Protein AF-A0A0G4E4H3-F1 (afdb_monomer_lite)

Sequence (110 aa):
MLAGVVLVGAVSAISHLTFFSSWKDGIANIEFVRDDVQLKDMANCTGGVAFIQYREDGGALHYRCPTLMMFGGYTSQPFAPWPDYVEGDSQDLATFIRDASRNAQKADPH

Secondary structure (DSSP, 8-state):
-HHHHHHHHHHHHHHHHTT--STT-EEEEHHHHHHHS--GGGTT--SSEEEEE--TTSSPEEEEEESS--B-TTSSS-B--TTSEEEEEEHHHHHHHHHHHHHHHHH---

pLDDT: mean 84.54, std 11.38, range [47.72, 96.12]

Foldseek 3Di:
DVVVVVVLVVCQVVVLVPQCPDPPKFKDQQLVVVVPDDFPQCVVQPDRMWTWDDDPVLFFIKIKHFQDDWAPPVDRRIGDGPPRIDIDTTNRVSVVVVVVVVVVVVVDPD

Structure (mmCIF, N/CA/C/O backbone):
data_AF-A0A0G4E4H3-F1
#
_entry.id   AF-A0A0G4E4H3-F1
#
loop_
_atom_site.group_PDB
_atom_site.id
_atom_site.type_symbol
_atom_site.label_atom_id
_atom_site.label_alt_id
_atom_site.label_comp_id
_atom_site.label_asym_id
_atom_site.label_entity_id
_atom_site.label_seq_id
_atom_site.pdbx_PDB_ins_code
_atom_site.Cartn_x
_atom_site.Cartn_y
_atom_site.Cartn_z
_atom_site.occupancy
_atom_site.B_iso_or_equiv
_atom_site.auth_seq_id
_atom_site.auth_comp_id
_atom_site.auth_asym_id
_atom_site.auth_atom_id
_atom_site.pdbx_PDB_model_num
ATOM 1 N N . MET A 1 1 ? 13.177 5.216 -31.342 1.00 47.72 1 MET A N 1
ATOM 2 C CA . MET A 1 1 ? 13.517 5.078 -29.906 1.00 47.72 1 MET A CA 1
ATOM 3 C C . MET A 1 1 ? 13.143 6.311 -29.075 1.00 47.72 1 MET A C 1
ATOM 5 O O . MET A 1 1 ? 12.630 6.117 -27.987 1.00 47.72 1 MET A O 1
ATOM 9 N N . LEU A 1 2 ? 13.278 7.551 -29.574 1.00 51.28 2 LEU A N 1
ATOM 10 C CA . LEU A 1 2 ? 12.896 8.771 -28.827 1.00 51.28 2 LEU A CA 1
ATOM 11 C C . LEU A 1 2 ? 11.384 8.924 -28.541 1.00 51.28 2 LEU A C 1
ATOM 13 O O . LEU A 1 2 ? 11.018 9.360 -27.458 1.00 51.28 2 LEU A O 1
ATOM 17 N N . ALA A 1 3 ? 10.500 8.508 -29.457 1.00 51.06 3 ALA A N 1
ATOM 18 C CA . ALA A 1 3 ? 9.047 8.629 -29.259 1.00 51.06 3 ALA A CA 1
ATOM 19 C C . ALA A 1 3 ? 8.498 7.759 -28.106 1.00 51.06 3 ALA A C 1
ATOM 21 O O . ALA A 1 3 ? 7.556 8.158 -27.430 1.00 51.06 3 ALA A O 1
ATOM 22 N N . GLY A 1 4 ? 9.104 6.592 -27.849 1.00 54.91 4 GLY A N 1
ATOM 23 C CA . GLY A 1 4 ? 8.665 5.689 -26.777 1.00 54.91 4 GLY A CA 1
ATOM 24 C C . GLY A 1 4 ? 8.977 6.227 -25.379 1.00 54.91 4 GLY A C 1
ATOM 25 O O . GLY A 1 4 ? 8.143 6.134 -24.488 1.00 54.91 4 GLY A O 1
ATOM 26 N N . VAL A 1 5 ? 10.140 6.863 -25.205 1.00 59.47 5 VAL A N 1
ATOM 27 C CA . VAL A 1 5 ? 10.558 7.453 -23.920 1.00 59.47 5 VAL A CA 1
ATOM 28 C C . VAL A 1 5 ? 9.663 8.636 -23.535 1.00 59.47 5 VAL A C 1
ATOM 30 O O . VAL A 1 5 ? 9.289 8.766 -22.373 1.00 59.47 5 VAL A O 1
ATOM 33 N N . VAL A 1 6 ? 9.262 9.461 -24.511 1.00 62.75 6 VAL A N 1
ATOM 34 C CA . VAL A 1 6 ? 8.360 10.604 -24.276 1.00 62.75 6 VAL A CA 1
ATOM 35 C C . VAL A 1 6 ? 6.966 10.138 -23.843 1.00 62.75 6 VAL A C 1
ATOM 37 O O . VAL A 1 6 ? 6.398 10.708 -22.914 1.00 62.75 6 VAL A O 1
ATOM 40 N N . LEU A 1 7 ? 6.432 9.079 -24.463 1.00 62.91 7 LEU A N 1
ATOM 41 C CA . LEU A 1 7 ? 5.125 8.528 -24.091 1.00 62.91 7 LEU A CA 1
ATOM 42 C C . LEU A 1 7 ? 5.146 7.888 -22.697 1.00 62.91 7 LEU A C 1
ATOM 44 O O . LEU A 1 7 ? 4.254 8.158 -21.898 1.00 62.91 7 LEU A O 1
ATOM 48 N N . VAL A 1 8 ? 6.177 7.101 -22.374 1.00 69.06 8 VAL A N 1
ATOM 49 C CA . VAL A 1 8 ? 6.300 6.462 -21.052 1.00 69.06 8 VAL A CA 1
ATOM 50 C C . VAL A 1 8 ? 6.462 7.507 -19.947 1.00 69.06 8 VAL A C 1
ATOM 52 O O . VAL A 1 8 ? 5.767 7.435 -18.939 1.00 69.06 8 VAL A O 1
ATOM 55 N N . GLY A 1 9 ? 7.303 8.526 -20.153 1.00 68.44 9 GLY A N 1
ATOM 56 C CA . GLY A 1 9 ? 7.489 9.599 -19.173 1.00 68.44 9 GLY A CA 1
ATOM 57 C C . GLY A 1 9 ? 6.203 10.384 -18.888 1.00 68.44 9 GLY A C 1
ATOM 58 O O . GLY A 1 9 ? 5.883 10.637 -17.727 1.00 68.44 9 GLY A O 1
ATOM 59 N N . ALA A 1 10 ? 5.435 10.722 -19.931 1.00 70.12 10 ALA A N 1
ATOM 60 C CA . ALA A 1 10 ? 4.162 11.425 -19.778 1.00 70.12 10 ALA A CA 1
ATOM 61 C C . ALA A 1 10 ? 3.113 10.576 -19.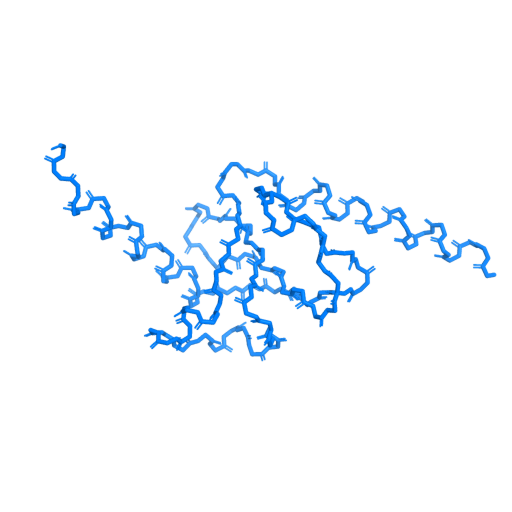039 1.00 70.12 10 ALA A C 1
ATOM 63 O O . ALA A 1 10 ? 2.442 11.079 -18.139 1.00 70.12 10 ALA A O 1
ATOM 64 N N . VAL A 1 11 ? 3.000 9.284 -19.365 1.00 74.56 11 VAL A N 1
ATOM 65 C CA . VAL A 1 11 ? 2.056 8.368 -18.703 1.00 74.56 11 VAL A CA 1
ATOM 66 C C . VAL A 1 11 ? 2.418 8.164 -17.231 1.00 74.56 11 VAL A C 1
ATOM 68 O O . VAL A 1 11 ? 1.530 8.223 -16.383 1.00 74.56 11 VAL A O 1
ATOM 71 N N . SER A 1 12 ? 3.702 7.999 -16.901 1.00 74.62 12 SER A N 1
ATOM 72 C CA . SER A 1 12 ? 4.156 7.855 -15.511 1.00 74.62 12 SER A CA 1
ATOM 73 C C . SER A 1 12 ? 3.846 9.093 -14.668 1.00 74.62 12 SER A C 1
ATOM 75 O O . SER A 1 12 ? 3.354 8.958 -13.548 1.00 74.62 12 SER A O 1
ATOM 77 N N . ALA A 1 13 ? 4.093 10.292 -15.207 1.00 74.12 13 ALA A N 1
ATOM 78 C CA . ALA A 1 13 ? 3.805 11.546 -14.514 1.00 74.12 13 ALA A CA 1
ATOM 79 C C . ALA A 1 13 ? 2.298 11.743 -14.285 1.00 74.12 13 ALA A C 1
ATOM 81 O O . ALA A 1 13 ? 1.888 12.060 -13.171 1.00 74.12 13 ALA A O 1
ATOM 82 N N . ILE A 1 14 ? 1.471 11.509 -15.311 1.00 75.25 14 ILE A N 1
ATOM 83 C CA . ILE A 1 14 ? 0.009 11.622 -15.198 1.00 75.25 14 ILE A CA 1
ATOM 84 C C . ILE A 1 14 ? -0.520 10.604 -14.185 1.00 75.25 14 ILE A C 1
ATOM 86 O O . ILE A 1 14 ? -1.245 10.978 -13.270 1.00 75.25 14 ILE A O 1
ATOM 90 N N . SER A 1 15 ? -0.112 9.339 -14.308 1.00 77.38 15 SER A N 1
ATOM 91 C CA . SER A 1 15 ? -0.581 8.249 -13.449 1.00 77.38 15 SER A CA 1
ATOM 92 C C . SER A 1 15 ? -0.257 8.478 -11.972 1.00 77.38 15 SER A C 1
ATOM 94 O O . SER A 1 15 ? -1.044 8.096 -11.105 1.00 77.38 15 SER A O 1
ATOM 96 N N . HIS A 1 16 ? 0.886 9.094 -11.657 1.00 76.88 16 HIS A N 1
ATOM 97 C CA . HIS A 1 16 ? 1.209 9.459 -10.277 1.00 76.88 16 HIS A CA 1
ATOM 98 C C . HIS A 1 16 ? 0.380 10.638 -9.784 1.00 76.88 16 HIS A C 1
ATOM 100 O O . HIS A 1 16 ? -0.222 10.546 -8.715 1.00 76.88 16 HIS A O 1
ATOM 106 N N . LEU A 1 17 ? 0.302 11.703 -10.584 1.00 76.62 17 LEU A N 1
ATOM 107 C CA . LEU A 1 17 ? -0.396 12.931 -10.213 1.00 76.62 17 LEU A CA 1
ATOM 108 C C . LEU A 1 17 ? -1.894 12.697 -9.969 1.00 76.62 17 LEU A C 1
ATOM 110 O O . LEU A 1 17 ? -2.503 13.413 -9.183 1.00 76.62 17 LEU A O 1
ATOM 114 N N . THR A 1 18 ? -2.482 11.680 -10.604 1.00 81.62 18 THR A N 1
ATOM 115 C CA . THR A 1 18 ? -3.895 11.322 -10.427 1.00 81.62 18 THR A CA 1
ATOM 116 C C . THR A 1 18 ? -4.154 10.231 -9.386 1.00 81.62 18 THR A C 1
ATOM 118 O O . THR A 1 18 ? -5.317 9.939 -9.125 1.00 81.62 18 THR A O 1
ATOM 121 N N . PHE A 1 19 ? -3.127 9.589 -8.815 1.00 88.25 19 PHE A N 1
ATOM 122 C CA . PHE A 1 19 ? -3.343 8.478 -7.878 1.00 88.25 19 PHE A CA 1
ATOM 123 C C . PHE A 1 19 ? -3.781 8.963 -6.494 1.00 88.25 19 PHE A C 1
ATOM 125 O O . PHE A 1 19 ? -4.831 8.554 -6.006 1.00 88.25 19 PHE A O 1
ATOM 132 N N . PHE A 1 20 ? -3.004 9.863 -5.886 1.00 88.69 20 PHE A N 1
ATOM 133 C CA . PHE A 1 20 ? -3.367 10.510 -4.624 1.00 88.69 20 PHE A CA 1
ATOM 134 C C . PHE A 1 20 ? -4.301 11.688 -4.914 1.00 88.69 20 PHE A C 1
ATOM 136 O O . PHE A 1 20 ? -3.870 12.828 -5.078 1.00 88.69 20 PHE A O 1
ATOM 143 N N . SER A 1 21 ? -5.588 11.390 -5.034 1.00 85.88 21 SER A N 1
ATOM 144 C CA . SER A 1 21 ? -6.636 12.336 -5.431 1.00 85.88 21 SER A CA 1
ATOM 145 C C . SER A 1 21 ? -7.421 12.899 -4.244 1.00 85.88 21 SER A C 1
ATOM 147 O O . SER A 1 21 ? -8.070 13.939 -4.361 1.00 85.88 21 SER A O 1
ATOM 149 N N . SER A 1 22 ? -7.350 12.226 -3.094 1.00 86.88 22 SER A N 1
ATOM 150 C CA . SER A 1 22 ? -8.076 12.558 -1.875 1.00 86.88 22 SER A CA 1
ATOM 151 C C . SER A 1 22 ? -7.140 12.623 -0.673 1.00 86.88 22 SER A C 1
ATOM 153 O O . SER A 1 22 ? -6.104 11.968 -0.617 1.00 86.88 22 SER A O 1
ATOM 155 N N . TRP A 1 23 ? -7.544 13.376 0.350 1.00 83.81 23 TRP A N 1
ATOM 156 C CA . TRP A 1 23 ? -6.850 13.431 1.640 1.00 83.81 23 TRP A CA 1
ATOM 157 C C . TRP A 1 23 ? -6.912 12.106 2.418 1.00 83.81 23 TRP A C 1
ATOM 159 O O . TRP A 1 23 ? -6.179 11.938 3.388 1.00 83.81 23 TRP A O 1
ATOM 169 N N . LYS A 1 24 ? -7.805 11.190 2.019 1.00 87.69 24 LYS A N 1
ATOM 170 C CA . LYS A 1 24 ? -7.917 9.839 2.590 1.00 87.69 24 LYS A CA 1
ATOM 171 C C . LYS A 1 24 ? -6.929 8.849 1.977 1.00 87.69 24 LYS A C 1
ATOM 173 O O . LYS A 1 24 ? -6.751 7.765 2.528 1.00 87.69 24 LYS A O 1
ATOM 178 N N . ASP A 1 25 ? -6.321 9.206 0.852 1.00 91.62 25 ASP A N 1
ATOM 179 C CA . ASP A 1 25 ? -5.292 8.396 0.216 1.00 91.62 25 ASP A CA 1
ATOM 180 C C . ASP A 1 25 ? -4.009 8.471 1.050 1.00 91.62 25 ASP A C 1
ATOM 182 O O . ASP A 1 25 ? -3.739 9.471 1.720 1.00 91.62 25 ASP A O 1
ATOM 186 N N . GLY A 1 26 ? -3.203 7.416 1.035 1.00 90.75 26 GLY A N 1
ATOM 187 C CA . GLY A 1 26 ? -2.048 7.356 1.922 1.00 90.75 26 GLY A CA 1
ATOM 188 C C . GLY A 1 26 ? -1.139 6.166 1.685 1.00 90.75 26 GLY A C 1
ATOM 189 O O . GLY A 1 26 ? -1.143 5.556 0.620 1.00 90.75 26 GLY A O 1
ATOM 190 N N . ILE A 1 27 ? -0.331 5.848 2.691 1.00 91.94 27 ILE A N 1
ATOM 191 C CA . ILE A 1 27 ? 0.648 4.761 2.648 1.00 91.94 27 ILE A CA 1
ATOM 192 C C . ILE A 1 27 ? 0.308 3.778 3.763 1.00 91.94 27 ILE A C 1
ATOM 194 O O . ILE A 1 27 ? 0.130 4.180 4.912 1.00 91.94 27 ILE A O 1
ATOM 198 N N . ALA A 1 28 ? 0.253 2.494 3.433 1.00 91.81 28 ALA A N 1
ATOM 199 C CA . ALA A 1 28 ? 0.133 1.414 4.399 1.00 91.81 28 ALA A CA 1
ATOM 200 C C . ALA A 1 28 ? 1.467 0.669 4.525 1.00 91.81 28 ALA A C 1
ATOM 202 O O . ALA A 1 28 ? 2.113 0.364 3.520 1.00 91.81 28 ALA A O 1
ATOM 203 N N . ASN A 1 29 ? 1.858 0.348 5.761 1.00 91.62 29 ASN A N 1
ATOM 204 C CA . ASN A 1 29 ? 2.946 -0.587 6.033 1.00 91.62 29 ASN A CA 1
ATOM 205 C C . ASN A 1 29 ? 2.397 -2.013 5.913 1.00 91.62 29 ASN A C 1
ATOM 207 O O . ASN A 1 29 ? 1.755 -2.523 6.825 1.00 91.62 29 ASN A O 1
ATOM 211 N N . ILE A 1 30 ? 2.615 -2.633 4.761 1.00 93.38 30 ILE A N 1
ATOM 212 C CA . ILE A 1 30 ? 2.097 -3.961 4.442 1.00 93.38 30 ILE A CA 1
ATOM 213 C C . ILE A 1 30 ? 2.826 -5.053 5.224 1.00 93.38 30 ILE A C 1
ATOM 215 O O . ILE A 1 30 ? 2.224 -6.080 5.519 1.00 93.38 30 ILE A O 1
ATOM 219 N N . GLU A 1 31 ? 4.089 -4.841 5.590 1.00 91.62 31 GLU A N 1
ATOM 220 C CA . GLU A 1 31 ? 4.823 -5.779 6.443 1.00 91.62 31 GLU A CA 1
ATOM 221 C C . GLU A 1 31 ? 4.146 -5.908 7.810 1.00 91.62 31 GLU A C 1
ATOM 223 O O . GLU A 1 31 ? 3.798 -7.011 8.210 1.00 91.62 31 GLU A O 1
ATOM 228 N N . PHE A 1 32 ? 3.807 -4.778 8.433 1.00 91.56 32 PHE A N 1
ATOM 229 C CA . PHE A 1 32 ? 3.045 -4.759 9.682 1.00 91.56 32 PHE A CA 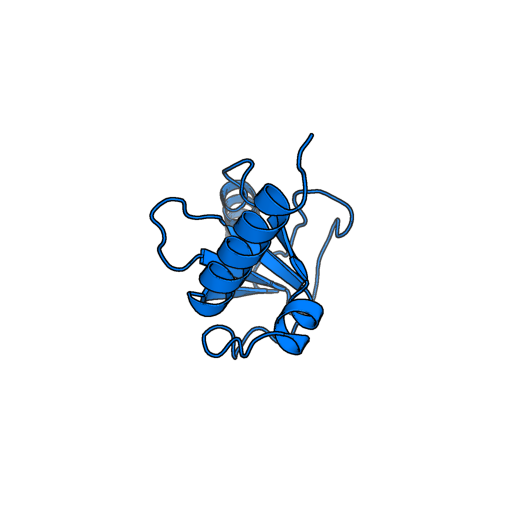1
ATOM 230 C C . PHE A 1 32 ? 1.658 -5.401 9.537 1.00 91.56 32 PHE A C 1
ATOM 232 O O . PHE A 1 32 ? 1.252 -6.212 10.360 1.00 91.56 32 PHE A O 1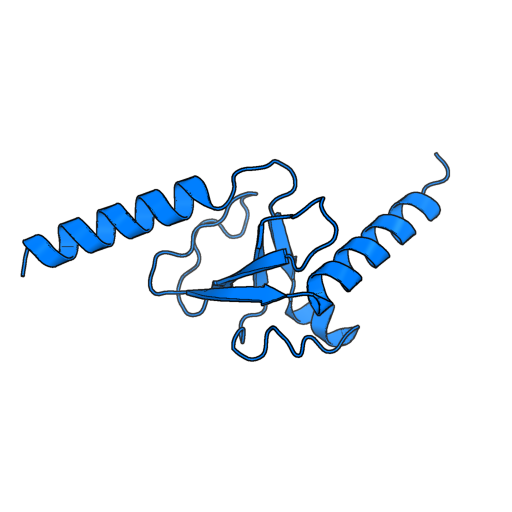
ATOM 239 N N . VAL A 1 33 ? 0.921 -5.075 8.470 1.00 92.88 33 VAL A N 1
ATOM 240 C CA . VAL A 1 33 ? -0.429 -5.630 8.264 1.00 92.88 33 VAL A CA 1
ATOM 241 C C . VAL A 1 33 ? -0.394 -7.156 8.115 1.00 92.88 33 VAL A C 1
ATOM 243 O O . VAL A 1 33 ? -1.315 -7.833 8.565 1.00 92.88 33 VAL A O 1
ATOM 246 N N . ARG A 1 34 ? 0.662 -7.717 7.512 1.00 92.12 34 ARG A N 1
ATOM 247 C CA . ARG A 1 34 ? 0.825 -9.171 7.349 1.00 92.12 34 ARG A CA 1
ATOM 248 C C . ARG A 1 34 ? 1.040 -9.922 8.656 1.00 92.12 34 ARG A C 1
ATOM 250 O O . ARG A 1 34 ? 0.710 -11.106 8.702 1.00 92.12 34 ARG A O 1
ATOM 257 N N . ASP A 1 35 ? 1.572 -9.257 9.677 1.00 90.06 35 ASP A N 1
ATOM 258 C CA . ASP A 1 35 ? 1.733 -9.855 11.003 1.00 90.06 35 ASP A CA 1
ATOM 259 C C . ASP A 1 35 ? 0.369 -10.084 11.681 1.00 90.06 35 ASP A C 1
ATOM 261 O O . ASP A 1 35 ? 0.213 -11.036 12.448 1.00 90.06 35 ASP A O 1
ATOM 265 N N . ASP A 1 36 ? -0.637 -9.271 11.334 1.00 88.31 36 ASP A N 1
ATOM 266 C CA . ASP A 1 36 ? -1.985 -9.328 11.910 1.00 88.31 36 ASP A CA 1
ATOM 267 C C . ASP A 1 36 ? -3.003 -10.079 11.030 1.00 88.31 36 ASP A C 1
ATOM 269 O O . ASP A 1 36 ? -3.869 -10.795 11.543 1.00 88.31 36 ASP A O 1
ATOM 273 N N . VAL A 1 37 ? -2.947 -9.915 9.701 1.00 91.31 37 VAL A N 1
ATOM 274 C CA . VAL A 1 37 ? -3.939 -10.467 8.761 1.00 91.31 37 VAL A CA 1
ATOM 275 C C . VAL A 1 37 ? -3.312 -11.051 7.494 1.00 91.31 37 VAL A C 1
ATOM 277 O O . VAL A 1 37 ? -2.315 -10.570 6.961 1.00 91.31 37 VAL A O 1
ATOM 280 N N . GLN A 1 38 ? -3.949 -12.086 6.939 1.00 91.19 38 GLN A N 1
ATOM 281 C CA . GLN A 1 38 ? -3.557 -12.633 5.638 1.00 91.19 38 GLN A CA 1
ATOM 282 C C . GLN A 1 38 ? -4.121 -11.774 4.500 1.00 91.19 38 GLN A C 1
ATOM 284 O O . GLN A 1 38 ? -5.327 -11.778 4.281 1.00 91.19 38 GLN A O 1
ATOM 289 N N . LEU A 1 39 ? -3.245 -11.104 3.747 1.00 91.62 39 LEU A N 1
ATOM 290 C CA . LEU A 1 39 ? -3.595 -10.302 2.566 1.00 91.62 39 LEU A CA 1
ATOM 291 C C . LEU A 1 39 ? -3.573 -11.159 1.289 1.00 91.62 39 LEU A C 1
ATOM 293 O O . LEU A 1 39 ? -2.593 -11.153 0.538 1.00 91.62 39 LEU A O 1
ATOM 297 N N . LYS A 1 40 ? -4.626 -11.947 1.051 1.00 92.75 40 LYS A N 1
ATOM 298 C CA . LYS A 1 40 ? -4.667 -12.927 -0.055 1.00 92.75 40 LYS A CA 1
ATOM 299 C C . LYS A 1 40 ? -4.815 -12.258 -1.417 1.00 92.75 40 LYS A C 1
ATOM 301 O O . LYS A 1 40 ? -4.283 -12.744 -2.413 1.00 92.75 40 LYS A O 1
ATOM 306 N N . ASP A 1 41 ? -5.516 -11.137 -1.445 1.00 93.69 41 ASP A N 1
ATOM 307 C CA . ASP A 1 41 ? -5.752 -10.312 -2.630 1.00 93.69 41 ASP A CA 1
ATOM 308 C C . ASP A 1 41 ? -4.579 -9.374 -2.980 1.00 93.69 41 ASP A C 1
ATOM 310 O O . ASP A 1 41 ? -4.630 -8.670 -3.984 1.00 93.69 41 ASP A O 1
ATOM 314 N N . MET A 1 42 ? -3.479 -9.427 -2.217 1.00 93.38 42 MET A N 1
ATOM 315 C CA . MET A 1 42 ? -2.239 -8.685 -2.479 1.00 93.38 42 MET A CA 1
ATOM 316 C C . MET A 1 42 ? -1.031 -9.602 -2.727 1.00 93.38 42 MET A C 1
ATOM 318 O O . MET A 1 42 ? 0.106 -9.217 -2.453 1.00 93.38 42 MET A O 1
ATOM 322 N N . ALA A 1 43 ? -1.242 -10.812 -3.258 1.00 89.12 43 ALA A N 1
ATOM 323 C CA . ALA A 1 43 ? -0.188 -11.824 -3.423 1.00 89.12 43 ALA A CA 1
ATOM 324 C C . ALA A 1 43 ? 1.039 -11.348 -4.232 1.00 89.12 43 ALA A C 1
ATOM 326 O O . ALA A 1 43 ? 2.157 -11.784 -3.973 1.00 89.12 43 ALA A O 1
ATOM 327 N N . ASN A 1 44 ? 0.842 -10.433 -5.188 1.00 89.75 44 ASN A N 1
ATOM 328 C CA . ASN A 1 44 ? 1.921 -9.888 -6.021 1.00 89.75 44 ASN A CA 1
ATOM 329 C C . ASN A 1 44 ? 2.640 -8.688 -5.386 1.00 89.75 44 ASN A C 1
ATOM 331 O O . ASN A 1 44 ? 3.664 -8.244 -5.899 1.00 89.75 44 ASN A O 1
ATOM 335 N N . CYS A 1 45 ? 2.117 -8.135 -4.291 1.00 91.56 45 CYS A N 1
ATOM 336 C CA . CYS A 1 45 ? 2.797 -7.079 -3.560 1.00 91.56 45 CYS A CA 1
ATOM 337 C C . CYS A 1 45 ? 3.837 -7.717 -2.643 1.00 91.56 45 CYS A C 1
ATOM 339 O O . CYS A 1 45 ? 3.483 -8.210 -1.588 1.00 91.56 45 CYS A O 1
ATOM 341 N N . THR A 1 46 ? 5.116 -7.735 -2.995 1.00 88.19 46 THR A N 1
ATOM 342 C CA . THR A 1 46 ? 6.158 -8.300 -2.110 1.00 88.19 46 THR A CA 1
ATOM 343 C C . THR A 1 46 ? 6.854 -7.245 -1.253 1.00 88.19 46 THR A C 1
ATOM 345 O O . THR A 1 46 ? 7.607 -7.592 -0.349 1.00 88.19 46 THR A O 1
ATOM 348 N N . GLY A 1 47 ? 6.609 -5.961 -1.525 1.00 86.56 47 GLY A N 1
ATOM 349 C CA . GLY A 1 47 ? 7.154 -4.848 -0.754 1.00 86.56 47 GLY A CA 1
ATOM 350 C C . GLY A 1 47 ? 6.553 -4.739 0.651 1.00 86.56 47 GLY A C 1
ATOM 351 O O . GLY A 1 47 ? 5.468 -5.262 0.930 1.00 86.56 47 GLY A O 1
ATOM 352 N N . GLY A 1 48 ? 7.268 -4.032 1.530 1.00 89.25 48 GLY A N 1
ATOM 353 C CA . GLY A 1 48 ? 6.815 -3.717 2.891 1.00 89.25 48 GLY A CA 1
ATOM 354 C C . GLY A 1 48 ? 5.861 -2.521 2.968 1.00 89.25 48 GLY A C 1
ATOM 355 O O . GLY A 1 48 ? 5.276 -2.268 4.015 1.00 89.25 48 GLY A O 1
ATOM 356 N N . VAL A 1 49 ? 5.658 -1.790 1.869 1.00 91.75 49 VAL A N 1
ATOM 357 C CA . VAL A 1 49 ? 4.763 -0.626 1.804 1.00 91.75 49 VAL A CA 1
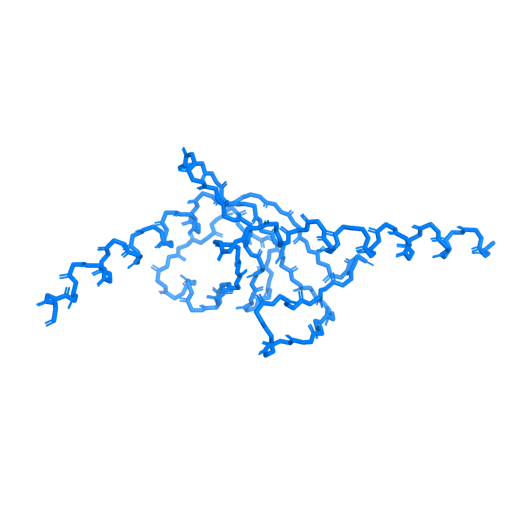ATOM 358 C C . VAL A 1 49 ? 3.880 -0.678 0.563 1.00 91.75 49 VAL A C 1
ATOM 360 O O . VAL A 1 49 ? 4.294 -1.185 -0.478 1.00 91.75 49 VAL A O 1
ATOM 363 N N . ALA A 1 50 ? 2.678 -0.115 0.662 1.00 94.00 50 ALA A N 1
ATOM 364 C CA . ALA A 1 50 ? 1.802 0.122 -0.479 1.00 94.00 50 ALA A CA 1
ATOM 365 C C . ALA A 1 50 ? 1.151 1.500 -0.381 1.00 94.00 50 ALA A C 1
ATOM 367 O O . ALA A 1 50 ? 0.811 1.972 0.703 1.00 94.00 50 ALA A O 1
ATOM 368 N N . PHE A 1 51 ? 0.965 2.136 -1.529 1.00 93.88 51 PHE A N 1
ATOM 369 C CA . PHE A 1 51 ? 0.179 3.351 -1.671 1.00 93.88 51 PHE A CA 1
ATOM 370 C C . PHE A 1 51 ? -1.276 2.965 -1.838 1.00 93.88 51 PHE A C 1
ATOM 372 O O . PHE A 1 51 ? -1.589 2.067 -2.617 1.00 93.88 51 PHE A O 1
ATOM 379 N N . ILE A 1 52 ? -2.151 3.643 -1.116 1.00 93.75 52 ILE A N 1
ATOM 380 C CA . ILE A 1 52 ? -3.558 3.305 -0.987 1.00 93.75 52 ILE A CA 1
ATOM 381 C C . ILE A 1 52 ? -4.376 4.473 -1.498 1.00 93.75 52 ILE A C 1
ATOM 383 O O . ILE A 1 52 ? -4.237 5.590 -1.002 1.00 93.75 52 ILE A O 1
ATOM 387 N N . GLN A 1 53 ? -5.253 4.194 -2.452 1.00 93.38 53 GLN A N 1
ATOM 388 C CA . GLN A 1 53 ? -6.326 5.092 -2.835 1.00 93.38 53 GLN A CA 1
ATOM 389 C C . GLN A 1 53 ? -7.597 4.654 -2.102 1.00 93.38 53 GLN A C 1
ATOM 391 O O . GLN A 1 53 ? -8.102 3.540 -2.291 1.00 93.38 53 GLN A O 1
ATOM 396 N N . TYR A 1 54 ? -8.082 5.513 -1.206 1.00 88.62 54 TYR A N 1
ATOM 397 C CA . TYR A 1 54 ? -9.158 5.162 -0.296 1.00 88.62 54 TYR A CA 1
ATOM 398 C C . TYR A 1 54 ? -10.529 5.258 -0.956 1.00 88.62 54 TYR A C 1
ATOM 400 O O . TYR A 1 54 ? -10.843 6.216 -1.659 1.00 88.62 54 TYR A O 1
ATOM 408 N N . ARG A 1 55 ? -11.385 4.274 -0.672 1.00 86.94 55 ARG A N 1
ATOM 409 C CA . ARG A 1 55 ? -12.753 4.203 -1.185 1.00 86.94 55 ARG A CA 1
ATOM 410 C C . ARG A 1 55 ? -13.760 4.203 -0.044 1.00 86.94 55 ARG A C 1
ATOM 412 O O . ARG A 1 55 ? -13.746 3.342 0.833 1.00 86.94 55 ARG A O 1
ATOM 419 N N . GLU A 1 56 ? -14.632 5.208 -0.045 1.00 82.69 56 GLU A N 1
ATOM 420 C CA . GLU A 1 56 ? -15.639 5.411 1.005 1.00 82.69 56 GLU A CA 1
ATOM 421 C C . GLU A 1 56 ? -16.863 4.508 0.868 1.00 82.69 56 GLU A C 1
ATOM 423 O O . GLU A 1 56 ? -17.553 4.262 1.853 1.00 82.69 56 GLU A O 1
ATOM 428 N N . ASP A 1 57 ? -17.109 3.983 -0.331 1.00 86.50 57 ASP A N 1
ATOM 429 C CA . ASP A 1 57 ? -18.232 3.091 -0.643 1.00 86.50 57 ASP A CA 1
ATOM 430 C C . ASP A 1 57 ? -18.141 1.721 0.049 1.00 86.50 57 ASP A C 1
ATOM 432 O O . ASP A 1 57 ? -19.033 0.884 -0.080 1.00 86.50 57 ASP A O 1
ATOM 436 N N . GLY A 1 58 ? -17.067 1.486 0.803 1.00 82.06 58 GLY A N 1
ATOM 437 C CA . GLY A 1 58 ? -16.845 0.254 1.532 1.00 82.06 58 GLY A CA 1
ATOM 438 C C . GLY A 1 58 ? -16.396 -0.909 0.647 1.00 82.06 58 GLY A C 1
ATOM 439 O O . GLY A 1 58 ? -16.316 -2.033 1.153 1.00 82.06 58 GLY A O 1
ATOM 440 N N . GLY A 1 59 ? -16.055 -0.657 -0.618 1.00 91.00 59 GLY A N 1
ATOM 441 C CA . GLY A 1 59 ? -15.443 -1.638 -1.508 1.00 91.00 59 GLY A CA 1
ATOM 442 C C . GLY A 1 59 ? -13.963 -1.890 -1.213 1.00 91.00 59 GLY A C 1
ATOM 443 O O . GLY A 1 59 ? -13.389 -1.362 -0.254 1.00 91.00 59 GLY A O 1
ATOM 444 N N . ALA A 1 60 ? -13.345 -2.715 -2.054 1.00 94.38 60 ALA A N 1
ATOM 445 C CA . ALA A 1 60 ? -11.907 -2.945 -2.031 1.00 94.38 60 ALA A CA 1
ATOM 446 C C . ALA A 1 60 ? -11.153 -1.627 -2.261 1.00 94.38 60 ALA A C 1
ATOM 448 O O . ALA A 1 60 ? -11.596 -0.792 -3.047 1.00 94.38 60 ALA A O 1
ATOM 449 N N . LEU A 1 61 ? -10.032 -1.432 -1.567 1.00 94.00 61 LEU A N 1
ATOM 450 C CA . LEU A 1 61 ? -9.165 -0.273 -1.773 1.00 94.00 61 LEU A CA 1
ATOM 451 C C . LEU A 1 61 ? -8.267 -0.532 -2.973 1.00 94.00 61 LEU A C 1
ATOM 453 O O . LEU A 1 61 ? -7.707 -1.623 -3.084 1.00 94.00 61 LEU A O 1
ATOM 457 N N . HIS A 1 62 ? -8.069 0.481 -3.806 1.00 95.12 62 HIS A N 1
ATOM 458 C CA . HIS A 1 62 ? -7.095 0.384 -4.880 1.00 95.12 62 HIS A CA 1
ATOM 459 C C . HIS A 1 62 ? -5.693 0.632 -4.308 1.00 95.12 62 HIS A C 1
ATOM 461 O O . HIS A 1 62 ? -5.489 1.566 -3.527 1.00 95.12 62 HIS A O 1
ATOM 467 N N . TYR A 1 63 ? -4.727 -0.215 -4.656 1.00 94.31 63 TYR A N 1
ATOM 468 C CA . TYR A 1 63 ? -3.370 -0.148 -4.129 1.00 94.31 63 TYR A CA 1
ATOM 469 C C . TYR A 1 63 ? -2.317 -0.133 -5.236 1.00 94.31 63 TYR A C 1
ATOM 471 O O . TYR A 1 63 ? -2.485 -0.739 -6.293 1.00 94.31 63 TYR A O 1
ATOM 479 N N . ARG A 1 64 ? -1.174 0.489 -4.935 1.00 94.00 64 ARG A N 1
ATOM 480 C CA . ARG A 1 64 ? 0.078 0.372 -5.690 1.00 94.00 64 ARG A CA 1
ATOM 481 C C . ARG A 1 64 ? 1.198 -0.065 -4.769 1.00 94.00 64 ARG A C 1
ATOM 483 O O . ARG A 1 64 ? 1.462 0.579 -3.762 1.00 94.00 64 ARG A O 1
ATOM 490 N N . CYS A 1 65 ? 1.862 -1.154 -5.114 1.00 93.00 65 CYS A N 1
ATOM 491 C CA . CYS A 1 65 ? 2.955 -1.723 -4.345 1.00 93.00 65 CYS A CA 1
ATOM 492 C C . CYS A 1 65 ? 4.266 -1.541 -5.118 1.00 93.00 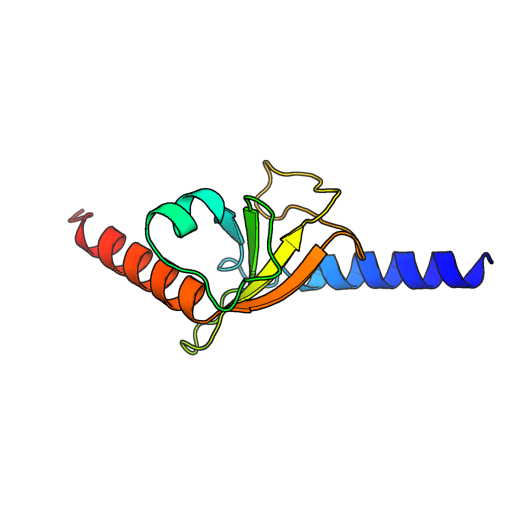65 CYS A C 1
ATOM 494 O O . CYS A 1 65 ? 4.448 -2.202 -6.146 1.00 93.00 65 CYS A O 1
ATOM 496 N N . PRO A 1 66 ? 5.156 -0.635 -4.673 1.00 92.12 66 PRO A N 1
ATOM 497 C CA . PRO A 1 66 ? 6.449 -0.422 -5.313 1.00 92.12 66 PRO A CA 1
ATOM 498 C C . PRO A 1 66 ? 7.296 -1.702 -5.322 1.00 92.12 66 PRO A C 1
ATOM 500 O O . PRO A 1 66 ? 7.356 -2.417 -4.321 1.00 92.12 66 PRO A O 1
ATOM 503 N N . THR A 1 67 ? 7.968 -1.983 -6.439 1.00 86.56 67 THR A N 1
ATOM 504 C CA . THR A 1 67 ? 8.820 -3.179 -6.606 1.00 86.56 67 THR A CA 1
ATOM 505 C C . THR A 1 67 ? 10.313 -2.862 -6.626 1.00 86.56 67 THR A C 1
ATOM 507 O O . THR A 1 67 ? 11.119 -3.720 -6.273 1.00 86.56 67 THR A O 1
ATOM 510 N N . LEU A 1 68 ? 10.686 -1.647 -7.038 1.00 79.00 68 LEU A N 1
ATOM 511 C CA . LEU A 1 68 ? 12.075 -1.257 -7.299 1.00 79.00 68 LEU A CA 1
ATOM 512 C C . LEU A 1 68 ? 12.411 0.104 -6.691 1.00 79.00 68 LEU A C 1
ATOM 514 O O . LEU A 1 68 ? 13.190 0.181 -5.742 1.00 79.00 68 LEU A O 1
ATOM 518 N N . MET A 1 69 ? 11.837 1.178 -7.240 1.00 80.94 69 MET A N 1
ATOM 519 C CA . MET A 1 69 ? 12.176 2.548 -6.863 1.00 80.94 69 MET A CA 1
ATOM 520 C C . MET A 1 69 ? 10.984 3.266 -6.238 1.00 80.94 69 MET A C 1
ATOM 522 O O . MET A 1 69 ? 9.904 3.347 -6.819 1.00 80.94 69 MET A O 1
ATOM 526 N N . MET A 1 70 ? 11.217 3.841 -5.060 1.00 86.62 70 MET A N 1
ATOM 527 C CA . MET A 1 70 ? 10.299 4.754 -4.391 1.00 86.62 70 MET A CA 1
ATOM 528 C C . MET A 1 70 ? 11.048 6.033 -4.020 1.00 86.62 70 MET A C 1
ATOM 530 O O . MET A 1 70 ? 12.082 5.995 -3.353 1.00 86.62 70 MET A O 1
ATOM 534 N N . PHE A 1 71 ? 10.498 7.171 -4.419 1.00 86.00 71 PHE A N 1
ATOM 535 C CA . PHE A 1 71 ? 11.010 8.498 -4.111 1.00 86.00 71 PHE A CA 1
ATOM 536 C C . PHE A 1 71 ? 10.112 9.182 -3.087 1.00 86.00 71 PHE A C 1
ATO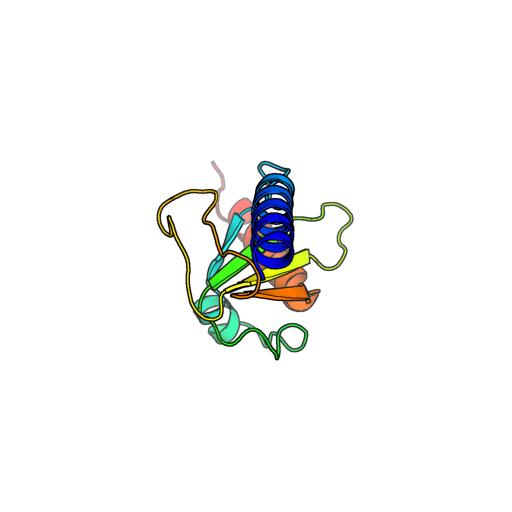M 538 O O . PHE A 1 71 ? 8.889 9.050 -3.127 1.00 86.00 71 PHE A O 1
ATOM 545 N N . GLY A 1 72 ? 10.720 9.941 -2.175 1.00 84.94 72 GLY A N 1
ATOM 546 C CA . GLY A 1 72 ? 9.965 10.704 -1.184 1.00 84.94 72 GLY A CA 1
ATOM 547 C C . GLY A 1 72 ? 9.237 9.833 -0.159 1.00 84.94 72 GLY A C 1
ATOM 548 O O . GLY A 1 72 ? 8.147 10.191 0.250 1.00 84.94 72 GLY A O 1
ATOM 549 N N . GLY A 1 73 ? 9.825 8.721 0.297 1.00 81.75 73 GLY A N 1
ATOM 550 C CA . GLY A 1 73 ? 9.202 7.829 1.294 1.00 81.75 73 GLY A CA 1
ATOM 551 C C . GLY A 1 73 ? 8.845 8.477 2.644 1.00 81.75 73 GLY A C 1
ATOM 552 O O . GLY A 1 73 ? 8.148 7.865 3.443 1.00 81.75 73 GLY A O 1
ATOM 553 N N . TYR A 1 74 ? 9.305 9.706 2.892 1.00 80.81 74 TYR A N 1
ATOM 554 C CA . TYR A 1 74 ? 8.961 10.515 4.066 1.00 80.81 74 TYR A CA 1
ATOM 555 C C . TYR A 1 74 ? 7.898 11.592 3.783 1.00 80.81 74 TYR A C 1
ATOM 557 O O . TYR A 1 74 ? 7.603 12.401 4.661 1.00 80.81 74 TYR A O 1
ATOM 565 N N . THR A 1 75 ? 7.352 11.661 2.565 1.00 83.62 75 THR A N 1
ATOM 566 C CA . THR A 1 75 ? 6.263 12.582 2.212 1.00 83.62 75 THR A CA 1
ATOM 567 C C . THR A 1 75 ? 4.910 11.885 2.353 1.00 83.62 75 THR A C 1
ATOM 569 O O . THR A 1 75 ? 4.825 10.660 2.401 1.00 83.62 75 THR A O 1
ATOM 572 N N . SER A 1 76 ? 3.827 12.661 2.399 1.00 80.00 76 SER A N 1
ATOM 573 C CA . SER A 1 76 ? 2.459 12.124 2.401 1.00 80.00 76 SER A CA 1
ATOM 574 C C . SER A 1 76 ? 2.039 11.514 1.058 1.00 80.00 76 SER A C 1
ATOM 576 O O . SER A 1 76 ? 1.043 10.800 0.998 1.00 80.00 76 SER A O 1
ATOM 578 N N . GLN A 1 77 ? 2.777 11.803 -0.017 1.00 85.69 77 GLN A N 1
ATOM 579 C CA . GLN A 1 77 ? 2.489 11.370 -1.384 1.00 85.69 77 GLN A CA 1
ATOM 580 C C . GLN A 1 77 ? 3.800 10.956 -2.070 1.00 85.69 77 GLN A C 1
ATOM 582 O O . GLN A 1 77 ? 4.344 11.700 -2.895 1.00 85.69 77 GLN A O 1
ATOM 587 N N . PRO A 1 78 ? 4.370 9.802 -1.691 1.00 88.19 78 PRO A N 1
ATOM 588 C CA . PRO A 1 78 ? 5.567 9.263 -2.318 1.00 88.19 78 PRO A CA 1
ATOM 589 C C . PRO A 1 78 ? 5.301 8.915 -3.782 1.00 88.19 78 PRO A C 1
ATOM 591 O O . PRO A 1 78 ? 4.161 8.751 -4.223 1.00 88.19 78 PRO A O 1
ATOM 594 N N . PHE A 1 79 ? 6.374 8.786 -4.552 1.00 86.12 79 PHE A N 1
ATOM 595 C CA . PHE A 1 79 ? 6.314 8.473 -5.973 1.00 86.12 79 PHE A CA 1
ATOM 596 C C . PHE A 1 79 ? 7.006 7.150 -6.273 1.00 86.12 79 PHE A C 1
ATOM 598 O O . PHE A 1 79 ? 8.181 6.980 -5.962 1.00 86.12 79 PHE A O 1
ATOM 605 N N . ALA A 1 80 ? 6.289 6.245 -6.934 1.00 88.38 80 ALA A N 1
ATOM 606 C CA . ALA A 1 80 ? 6.864 5.099 -7.626 1.00 88.38 80 ALA A CA 1
ATOM 607 C C . ALA A 1 80 ? 6.530 5.254 -9.119 1.00 88.38 80 ALA A C 1
ATOM 609 O O . ALA A 1 80 ? 5.343 5.260 -9.469 1.00 88.38 80 ALA A O 1
ATOM 610 N N . PRO A 1 81 ? 7.525 5.462 -9.999 1.00 83.25 81 PRO A N 1
ATOM 611 C CA . PRO A 1 81 ? 7.276 5.594 -11.428 1.00 83.25 81 PRO A CA 1
ATOM 612 C C . PRO A 1 81 ? 6.768 4.274 -12.000 1.00 83.25 81 PRO A C 1
ATOM 614 O O . PRO A 1 81 ? 7.141 3.202 -11.541 1.00 83.25 81 PRO A O 1
ATOM 617 N N . TRP A 1 82 ? 5.958 4.335 -13.053 1.00 80.31 82 TRP A N 1
ATOM 618 C CA . TRP A 1 82 ? 5.727 3.143 -13.864 1.00 80.31 82 TRP A CA 1
ATOM 619 C C . TRP A 1 82 ? 7.021 2.808 -14.632 1.00 80.31 82 TRP A C 1
ATOM 621 O O . TRP A 1 82 ? 7.659 3.745 -15.133 1.00 80.31 82 TRP A O 1
ATOM 631 N N . PRO A 1 83 ? 7.417 1.527 -14.766 1.00 81.62 83 PRO A N 1
ATOM 632 C CA . PRO A 1 83 ? 6.705 0.297 -14.384 1.00 81.62 83 PRO A CA 1
ATOM 633 C C . PRO A 1 83 ? 7.074 -0.274 -12.997 1.00 81.62 83 PRO A C 1
ATOM 635 O O . PRO A 1 83 ? 6.826 -1.449 -12.739 1.00 81.62 83 PRO A O 1
ATOM 638 N N . ASP A 1 84 ? 7.661 0.516 -12.097 1.00 85.81 84 ASP A N 1
ATOM 639 C CA . ASP A 1 84 ? 8.258 0.056 -10.831 1.00 85.81 84 ASP A CA 1
ATOM 640 C C . ASP A 1 84 ? 7.240 -0.161 -9.692 1.00 85.81 84 ASP A C 1
ATOM 642 O O . ASP A 1 84 ? 7.558 -0.013 -8.508 1.00 85.81 84 ASP A O 1
ATOM 646 N N . TYR A 1 85 ? 6.002 -0.519 -10.034 1.00 90.56 85 TYR A N 1
ATOM 647 C CA . TYR A 1 85 ? 4.972 -0.937 -9.089 1.00 90.56 85 TYR A CA 1
ATOM 648 C C . TYR A 1 85 ? 4.029 -1.964 -9.716 1.00 90.56 85 TYR A C 1
ATOM 650 O O . TYR A 1 85 ? 3.793 -1.971 -10.923 1.00 90.56 85 TYR A O 1
ATOM 658 N N . VAL A 1 86 ? 3.437 -2.802 -8.868 1.00 92.44 86 VAL A N 1
ATOM 659 C CA . VAL A 1 86 ? 2.239 -3.578 -9.212 1.00 92.44 86 VAL A CA 1
ATOM 660 C C . VAL A 1 86 ? 1.017 -2.902 -8.608 1.00 92.44 86 VAL A C 1
ATOM 662 O O . VAL A 1 86 ? 1.106 -2.323 -7.526 1.00 92.44 86 VAL A O 1
ATOM 665 N N . GLU A 1 87 ? -0.123 -2.973 -9.283 1.00 93.19 87 GLU A N 1
ATOM 666 C CA . GLU A 1 87 ? -1.370 -2.372 -8.807 1.00 93.19 87 GLU A CA 1
ATOM 667 C C . GLU A 1 87 ? -2.523 -3.375 -8.818 1.00 93.19 87 GLU A C 1
ATOM 669 O O . GLU A 1 87 ? -2.469 -4.393 -9.512 1.00 93.19 87 GLU A O 1
ATOM 674 N N . GLY A 1 88 ? -3.540 -3.113 -8.003 1.00 94.25 88 GLY A N 1
ATOM 675 C CA . GLY A 1 88 ? -4.697 -3.988 -7.844 1.00 94.25 88 GLY A CA 1
ATOM 676 C C . GLY A 1 88 ? -5.686 -3.443 -6.824 1.00 94.25 88 GLY A C 1
ATOM 677 O O . GLY A 1 88 ? -5.529 -2.329 -6.333 1.00 94.25 88 GLY A O 1
ATOM 678 N N . ASP A 1 89 ? -6.697 -4.236 -6.491 1.00 96.12 89 ASP A N 1
ATOM 679 C CA . ASP A 1 89 ? -7.691 -3.902 -5.475 1.00 96.12 89 ASP A CA 1
ATOM 680 C C . ASP A 1 89 ? -7.630 -4.925 -4.338 1.00 96.12 89 ASP A C 1
ATOM 682 O O . ASP A 1 89 ? -7.550 -6.126 -4.592 1.00 96.12 89 ASP A O 1
ATOM 686 N N . SER A 1 90 ? -7.678 -4.460 -3.088 1.00 96.06 90 SER A N 1
ATOM 687 C CA . SER A 1 90 ? -7.644 -5.316 -1.899 1.00 96.06 90 SER A CA 1
ATOM 688 C C . SER A 1 90 ? -8.824 -5.039 -0.974 1.00 96.06 90 SER A C 1
ATOM 690 O O . SER A 1 90 ? -9.003 -3.932 -0.460 1.00 96.06 90 SER A O 1
ATOM 692 N N . GLN A 1 91 ? -9.640 -6.065 -0.755 1.00 96.00 91 GLN A N 1
ATOM 693 C CA . GLN A 1 91 ? -10.706 -6.103 0.234 1.00 96.00 91 GLN A CA 1
ATOM 694 C C . GLN A 1 91 ? -10.171 -6.465 1.627 1.00 96.00 91 GLN A C 1
ATOM 696 O O . GLN A 1 91 ? -10.676 -5.931 2.620 1.00 96.00 91 GLN A O 1
ATOM 701 N N . ASP A 1 92 ? -9.152 -7.323 1.717 1.00 95.25 92 ASP A N 1
ATOM 702 C CA . ASP A 1 92 ? -8.532 -7.723 2.985 1.00 95.25 92 ASP A CA 1
ATOM 703 C C . ASP A 1 92 ? -7.909 -6.500 3.675 1.00 95.25 92 ASP A C 1
ATOM 705 O O . ASP A 1 92 ? -8.231 -6.187 4.827 1.00 95.25 92 ASP A O 1
ATOM 709 N N . LEU A 1 93 ? -7.115 -5.720 2.933 1.00 94.88 93 LEU A N 1
ATOM 710 C CA . LEU A 1 93 ? -6.524 -4.482 3.437 1.00 94.88 93 LEU A CA 1
ATOM 711 C C . LEU A 1 93 ? -7.593 -3.437 3.777 1.00 94.88 93 LEU A C 1
ATOM 713 O O . LEU A 1 93 ? -7.487 -2.731 4.782 1.00 94.88 93 LEU A O 1
ATOM 717 N N . ALA A 1 94 ? -8.653 -3.353 2.969 1.00 94.50 94 ALA A N 1
ATOM 718 C CA . ALA A 1 94 ? -9.761 -2.441 3.225 1.00 94.50 94 ALA A CA 1
ATOM 719 C C . ALA A 1 94 ? -10.485 -2.740 4.530 1.00 94.50 94 ALA A C 1
ATOM 721 O O . ALA A 1 94 ? -10.896 -1.815 5.236 1.00 94.50 94 ALA A O 1
ATOM 722 N N . THR A 1 95 ? -10.640 -4.022 4.839 1.00 94.19 95 THR A N 1
ATOM 723 C CA . THR A 1 95 ? -11.253 -4.490 6.077 1.00 94.19 95 THR A CA 1
ATOM 724 C C . THR A 1 95 ? -10.360 -4.136 7.260 1.00 94.19 95 THR A C 1
ATOM 726 O O . THR A 1 95 ? -10.826 -3.461 8.178 1.00 94.19 95 THR A O 1
ATOM 729 N N . PHE A 1 96 ? -9.063 -4.450 7.173 1.00 93.56 96 PHE A N 1
ATOM 730 C CA . PHE A 1 96 ? -8.082 -4.128 8.209 1.00 93.56 96 PHE A CA 1
ATOM 731 C C . PHE A 1 96 ? -8.027 -2.629 8.533 1.00 93.56 96 PHE A C 1
ATOM 733 O O . PHE A 1 96 ? -8.194 -2.244 9.688 1.00 93.56 96 PHE A O 1
ATOM 740 N N . ILE A 1 97 ? -7.853 -1.762 7.526 1.00 92.00 97 ILE A N 1
ATOM 741 C CA . ILE A 1 97 ? -7.756 -0.307 7.736 1.00 92.00 97 ILE A CA 1
ATOM 742 C C . ILE A 1 97 ? -9.033 0.229 8.392 1.00 92.00 97 ILE A C 1
ATOM 744 O O . ILE A 1 97 ? -8.968 1.071 9.292 1.00 92.00 97 ILE A O 1
ATOM 748 N N . ARG A 1 98 ? -10.204 -0.268 7.980 1.00 91.25 98 ARG A N 1
ATOM 749 C CA . ARG A 1 98 ? -11.486 0.145 8.561 1.00 91.25 98 ARG A CA 1
ATOM 750 C C . ARG A 1 98 ? -11.658 -0.335 9.998 1.00 91.25 98 ARG A C 1
ATOM 752 O O . ARG A 1 98 ? -12.154 0.434 10.820 1.00 91.25 98 ARG A O 1
ATOM 759 N N . ASP A 1 99 ? -11.260 -1.564 10.309 1.00 91.94 99 ASP A N 1
ATOM 760 C CA . ASP A 1 99 ? -11.280 -2.090 11.676 1.00 91.94 99 ASP A CA 1
ATOM 761 C C . ASP A 1 99 ? -10.320 -1.324 12.586 1.00 91.94 99 ASP A C 1
ATOM 763 O O . ASP A 1 99 ? -10.738 -0.844 13.641 1.00 91.94 99 ASP A O 1
ATOM 767 N N . ALA A 1 100 ? -9.079 -1.110 12.145 1.00 89.25 100 ALA A N 1
ATOM 768 C CA . ALA A 1 100 ? -8.094 -0.302 12.855 1.00 89.25 100 ALA A CA 1
ATOM 769 C C . ALA A 1 100 ? -8.614 1.122 13.116 1.00 89.25 100 ALA A C 1
ATOM 771 O O . ALA A 1 100 ? -8.588 1.592 14.253 1.00 89.25 100 ALA A O 1
ATOM 772 N N . SER A 1 101 ? -9.184 1.777 12.098 1.00 87.88 101 SER A N 1
ATOM 773 C CA . SER A 1 101 ? -9.750 3.128 12.227 1.00 87.88 101 SER A CA 1
ATOM 774 C C . SER A 1 101 ? -10.918 3.180 13.215 1.00 87.88 101 SER A C 1
ATOM 776 O O . SER A 1 101 ? -10.987 4.079 14.052 1.00 87.88 101 SER A O 1
ATOM 778 N N . ARG A 1 102 ? -11.836 2.204 13.156 1.00 89.00 102 ARG A N 1
ATOM 779 C CA . ARG A 1 102 ? -12.964 2.117 14.099 1.00 89.00 102 ARG A CA 1
ATOM 780 C C . ARG A 1 102 ? -12.496 1.880 15.529 1.00 89.00 102 ARG A C 1
ATOM 782 O O . ARG A 1 102 ? -13.092 2.418 16.456 1.00 89.00 102 ARG A O 1
ATOM 789 N N . ASN A 1 103 ? -11.470 1.058 15.715 1.00 87.31 103 ASN A N 1
ATOM 790 C CA . ASN A 1 103 ? -10.938 0.753 17.037 1.00 87.31 103 ASN A CA 1
ATOM 791 C C . ASN A 1 103 ? -10.189 1.953 17.628 1.00 87.31 103 ASN A C 1
ATOM 793 O O . ASN A 1 103 ? -10.386 2.254 18.801 1.00 87.31 103 ASN A O 1
ATOM 797 N N . ALA A 1 104 ? -9.428 2.691 16.815 1.00 83.62 104 ALA A N 1
ATOM 798 C CA . ALA A 1 104 ? -8.768 3.926 17.234 1.00 83.62 104 ALA A CA 1
ATOM 799 C C . ALA A 1 104 ? -9.775 4.987 17.716 1.00 83.62 104 ALA A C 1
ATOM 801 O O . ALA A 1 104 ? -9.589 5.565 18.780 1.00 83.62 104 ALA A O 1
ATOM 802 N N . GLN A 1 105 ? -10.893 5.171 17.004 1.00 82.75 105 GLN A N 1
ATOM 803 C CA . GLN A 1 105 ? -11.959 6.104 17.409 1.00 82.75 105 GLN A CA 1
ATOM 804 C C . GLN A 1 105 ? -12.656 5.714 18.719 1.00 82.75 105 GLN A C 1
ATOM 806 O O . GLN A 1 105 ? -13.183 6.572 19.415 1.00 82.75 105 GLN A O 1
ATOM 811 N N . LYS A 1 106 ? -12.696 4.420 19.055 1.00 76.44 106 LYS A N 1
ATOM 812 C CA . LYS A 1 106 ? -13.260 3.942 20.327 1.00 76.44 106 LYS A CA 1
ATOM 813 C C . LYS A 1 106 ? -12.279 4.068 21.493 1.00 76.44 106 LYS A C 1
ATOM 815 O O . LYS A 1 106 ? -12.720 4.117 22.636 1.00 76.44 106 LYS A O 1
ATOM 820 N N . ALA A 1 107 ? -10.978 4.046 21.209 1.00 68.62 107 ALA A N 1
ATOM 821 C CA . ALA A 1 107 ? -9.912 4.086 22.205 1.00 68.62 107 ALA A CA 1
ATOM 822 C C . ALA A 1 107 ? -9.549 5.511 22.662 1.00 68.62 107 ALA A C 1
ATOM 824 O O . ALA A 1 107 ? -8.840 5.647 23.655 1.00 68.62 107 ALA A O 1
ATOM 825 N N . ASP A 1 108 ? -10.040 6.541 21.970 1.00 51.84 108 ASP A N 1
ATOM 826 C CA . ASP A 1 108 ? -9.895 7.955 22.327 1.00 51.84 108 ASP A CA 1
ATOM 827 C C . ASP A 1 108 ? -11.213 8.508 22.913 1.00 51.84 108 ASP A C 1
ATOM 829 O O . ASP A 1 108 ? -12.087 8.952 22.162 1.00 51.84 108 ASP A O 1
ATOM 833 N N . PRO A 1 109 ? -11.425 8.443 24.243 1.00 57.44 109 PRO A N 1
ATOM 834 C CA . PRO A 1 109 ? -12.566 9.060 24.902 1.00 57.44 109 PRO A CA 1
ATOM 835 C C . PRO A 1 109 ? -12.272 10.522 25.288 1.00 57.44 109 PRO A C 1
ATOM 837 O O . PRO A 1 109 ? -12.546 10.883 26.424 1.00 57.44 109 PRO A O 1
ATOM 840 N N . HIS A 1 110 ? -11.776 11.351 24.359 1.00 52.38 110 HIS A N 1
ATOM 841 C CA . HIS A 1 110 ? -11.439 12.775 24.560 1.00 52.38 110 HIS A CA 1
ATOM 842 C C . HIS A 1 110 ? -10.268 13.088 25.509 1.00 52.38 110 HIS A C 1
ATOM 844 O O . HIS A 1 110 ? -10.197 12.549 26.637 1.00 52.38 110 HIS A O 1
#

Organism: Pseudomonas fluorescens (strain SBW25) (NCBI:txid216595)

Radius of gyration: 15.44 Å; chains: 1; bounding box: 32×26×55 Å